Protein AF-A0A735B8F0-F1 (afdb_monomer)

Solvent-accessible surface area (backbone atoms only — not comparable to full-atom values): 6308 Å² total; per-residue (Å²): 133,92,82,93,76,92,74,64,71,87,38,53,38,68,47,35,71,39,86,87,45,98,57,66,36,90,42,68,62,47,33,46,36,52,48,42,73,78,38,40,72,62,30,52,50,50,37,53,46,34,69,75,71,43,76,65,88,92,64,77,73,42,64,45,76,39,94,87,43,89,88,29,27,31,32,77,40,49,52,58,59,53,48,24,52,49,29,63,76,38,23,84,63,41,83,44,69,70,57,20,60,54,39,70,72,104

Organism: NCBI:txid2579247

Mean predicted aligned error: 3.01 Å

pLDDT: mean 94.58, std 5.34, range [56.41, 98.31]

Foldseek 3Di:
DDDDDDDDLVLEAEQQCPVQAPDGAPGRLSLLASCCVRPVVPLLVLLVCCVVPNDDPVDDFDWDADPVDPSHTYTPPCSSVSSSVVCLVPVVSHPDPVSSVSSVVD

Structure (mmCIF, N/CA/C/O backbone):
data_AF-A0A735B8F0-F1
#
_entry.id   AF-A0A735B8F0-F1
#
loop_
_atom_site.group_PDB
_atom_site.id
_atom_site.type_symbol
_atom_site.label_atom_id
_atom_site.label_alt_id
_atom_site.label_comp_id
_atom_site.label_asym_id
_atom_site.label_entity_id
_atom_site.label_seq_id
_atom_site.pdbx_PDB_ins_code
_atom_site.Cartn_x
_atom_site.Cartn_y
_atom_site.Cartn_z
_atom_site.occupancy
_atom_site.B_iso_or_equiv
_atom_site.auth_seq_id
_atom_site.auth_comp_id
_atom_site.auth_asym_id
_atom_site.auth_atom_id
_atom_site.pdbx_PDB_model_num
ATOM 1 N N . MET A 1 1 ? 21.551 14.728 -0.241 1.00 56.41 1 MET A N 1
ATOM 2 C CA . MET A 1 1 ? 21.048 14.873 1.146 1.00 56.41 1 MET A CA 1
ATOM 3 C C . MET A 1 1 ? 19.690 14.203 1.235 1.00 56.41 1 MET A C 1
ATOM 5 O O . MET A 1 1 ? 18.831 14.532 0.424 1.00 56.41 1 MET A O 1
ATOM 9 N N . ASN A 1 2 ? 19.499 13.292 2.189 1.00 75.12 2 ASN A N 1
ATOM 10 C CA . ASN A 1 2 ? 18.195 12.673 2.441 1.00 75.12 2 ASN A CA 1
ATOM 11 C C . ASN A 1 2 ? 17.319 13.659 3.229 1.00 75.12 2 ASN A C 1
ATOM 13 O O . ASN A 1 2 ? 17.818 14.333 4.128 1.00 75.12 2 ASN A O 1
ATOM 17 N N . GLN A 1 3 ? 16.038 13.777 2.873 1.00 87.25 3 GLN A N 1
ATOM 18 C CA . GLN A 1 3 ? 15.088 14.694 3.512 1.00 87.25 3 GLN A CA 1
ATOM 19 C C . GLN A 1 3 ? 13.808 13.943 3.876 1.00 87.25 3 GLN A C 1
ATOM 21 O O . GLN A 1 3 ? 13.295 13.180 3.063 1.00 87.25 3 GLN A O 1
ATOM 26 N N . ILE A 1 4 ? 13.273 14.203 5.069 1.00 89.12 4 ILE A N 1
ATOM 27 C CA . ILE A 1 4 ? 11.950 13.721 5.482 1.00 89.12 4 ILE A CA 1
ATOM 28 C C . ILE A 1 4 ? 10.931 14.801 5.123 1.00 89.12 4 ILE A C 1
ATOM 30 O O . ILE A 1 4 ? 11.105 15.965 5.487 1.00 89.12 4 ILE A O 1
ATOM 34 N N . LYS A 1 5 ? 9.883 14.428 4.385 1.00 89.94 5 LYS A N 1
ATOM 35 C CA . LYS A 1 5 ? 8.816 15.338 3.952 1.00 89.94 5 LYS A CA 1
ATOM 36 C C . LYS A 1 5 ? 7.466 14.640 4.032 1.00 89.94 5 LYS A C 1
ATOM 38 O O . LYS A 1 5 ? 7.366 13.448 3.758 1.00 89.94 5 LYS A O 1
ATOM 43 N N . SER A 1 6 ? 6.427 15.404 4.361 1.00 91.06 6 SER A N 1
ATOM 44 C CA . SER A 1 6 ? 5.048 14.947 4.187 1.00 91.06 6 SER A CA 1
ATOM 45 C C . SER A 1 6 ? 4.691 14.963 2.700 1.00 91.06 6 SER A C 1
ATOM 47 O O . SER A 1 6 ? 5.029 15.913 1.991 1.00 91.06 6 SER A O 1
ATOM 49 N N . MET A 1 7 ? 4.029 13.912 2.223 1.00 90.81 7 MET A N 1
ATOM 50 C CA . MET A 1 7 ? 3.670 13.741 0.817 1.00 90.81 7 MET A CA 1
ATOM 51 C C . MET A 1 7 ? 2.262 13.166 0.691 1.00 90.81 7 MET A C 1
ATOM 53 O O . MET A 1 7 ? 1.830 12.351 1.505 1.00 90.81 7 MET A O 1
ATOM 57 N N . ASN A 1 8 ? 1.547 13.570 -0.359 1.00 94.50 8 ASN A N 1
ATOM 58 C CA . ASN A 1 8 ? 0.261 12.972 -0.688 1.00 94.50 8 ASN A CA 1
ATOM 59 C C . ASN A 1 8 ? 0.462 11.522 -1.166 1.00 94.50 8 ASN A C 1
ATOM 61 O O . ASN A 1 8 ? 1.204 11.278 -2.114 1.00 94.50 8 ASN A O 1
ATOM 65 N N . ILE A 1 9 ? -0.248 10.570 -0.558 1.00 94.75 9 ILE A N 1
ATOM 66 C CA . ILE A 1 9 ? -0.199 9.137 -0.895 1.00 94.75 9 ILE A CA 1
ATOM 67 C C . ILE A 1 9 ? -0.512 8.834 -2.371 1.00 94.75 9 ILE A C 1
ATOM 69 O O . ILE A 1 9 ? -0.050 7.830 -2.917 1.00 94.75 9 ILE A O 1
ATOM 73 N N . ASN A 1 10 ? -1.269 9.705 -3.043 1.00 94.75 10 ASN A N 1
ATOM 74 C CA . ASN A 1 10 ? -1.583 9.569 -4.465 1.00 94.75 10 ASN A CA 1
ATOM 75 C C . ASN A 1 10 ? -0.374 9.836 -5.369 1.00 94.75 10 ASN A C 1
ATOM 77 O O . ASN A 1 10 ? -0.392 9.408 -6.514 1.00 94.75 10 ASN A O 1
ATOM 81 N N . LYS A 1 11 ? 0.675 10.497 -4.859 1.00 96.88 11 LYS A N 1
ATOM 82 C CA . LYS A 1 11 ? 1.950 10.701 -5.563 1.00 96.88 11 LYS A CA 1
ATOM 83 C C . LYS A 1 11 ? 2.940 9.549 -5.381 1.00 96.88 11 LYS A C 1
ATOM 85 O O . LYS A 1 11 ? 4.007 9.572 -5.984 1.00 96.88 11 LYS A O 1
ATOM 90 N N . LEU A 1 12 ? 2.599 8.553 -4.561 1.00 97.12 12 LEU A N 1
ATOM 91 C CA . LEU A 1 12 ? 3.427 7.370 -4.349 1.00 97.12 12 LEU A CA 1
ATOM 92 C C . LEU A 1 12 ? 2.999 6.234 -5.272 1.00 97.12 12 LEU A C 1
ATOM 94 O O . LEU A 1 12 ? 1.826 5.855 -5.288 1.00 97.12 12 LEU A O 1
ATOM 98 N N . LEU A 1 13 ? 3.960 5.659 -5.980 1.00 97.62 13 LEU A N 1
ATOM 99 C CA . LEU A 1 13 ? 3.813 4.489 -6.832 1.00 97.62 13 LEU A CA 1
ATOM 100 C C . LEU A 1 13 ? 4.439 3.288 -6.123 1.00 97.62 13 LEU A C 1
ATOM 102 O O . LEU A 1 13 ? 5.531 3.384 -5.564 1.00 97.62 13 LEU A O 1
ATOM 106 N N . LEU A 1 14 ? 3.736 2.158 -6.110 1.00 97.25 14 LEU A N 1
ATOM 107 C CA . LEU A 1 14 ? 4.347 0.896 -5.710 1.00 97.25 14 LEU A CA 1
ATOM 108 C C . LEU A 1 14 ? 5.427 0.529 -6.722 1.00 97.25 14 LEU A C 1
ATOM 110 O O . LEU A 1 14 ? 5.257 0.761 -7.920 1.00 97.25 14 LEU A O 1
ATOM 114 N N . ASP A 1 15 ? 6.503 -0.063 -6.223 1.00 95.38 15 ASP A N 1
ATOM 115 C CA . ASP A 1 15 ? 7.547 -0.630 -7.066 1.00 95.38 15 ASP A CA 1
ATOM 116 C C . ASP A 1 15 ? 6.995 -1.853 -7.809 1.00 95.38 15 ASP A C 1
ATOM 118 O O . ASP A 1 15 ? 6.619 -2.849 -7.183 1.00 95.38 15 ASP A O 1
ATOM 122 N N . VAL A 1 16 ? 6.880 -1.751 -9.134 1.00 94.38 16 VAL A N 1
ATOM 123 C CA . VAL A 1 16 ? 6.374 -2.838 -9.982 1.00 94.38 16 VAL A CA 1
ATOM 124 C C . VAL A 1 16 ? 7.395 -3.965 -10.121 1.00 94.38 16 VAL A C 1
ATOM 126 O O . VAL A 1 16 ? 6.998 -5.119 -10.260 1.00 94.38 16 VAL A O 1
ATOM 129 N N . ASP A 1 17 ? 8.681 -3.669 -9.954 1.00 92.75 17 ASP A N 1
ATOM 130 C CA . ASP A 1 17 ? 9.781 -4.632 -9.982 1.00 92.75 17 ASP A CA 1
ATOM 131 C C . ASP A 1 17 ? 10.164 -5.102 -8.574 1.00 92.75 17 ASP A C 1
ATOM 133 O O . ASP A 1 17 ? 11.287 -5.552 -8.334 1.00 92.75 17 ASP A O 1
ATOM 137 N N . ASN A 1 18 ? 9.225 -5.019 -7.619 1.00 88.12 18 ASN A N 1
ATOM 138 C CA . ASN A 1 18 ? 9.488 -5.390 -6.236 1.00 88.12 18 ASN A CA 1
ATOM 139 C C . ASN A 1 18 ? 10.104 -6.800 -6.168 1.00 88.12 18 ASN A C 1
ATOM 141 O O . ASN A 1 18 ? 9.433 -7.761 -6.552 1.00 88.12 18 ASN A O 1
ATOM 145 N N . PRO A 1 19 ? 11.303 -6.983 -5.582 1.00 86.06 19 PRO A N 1
ATOM 146 C CA . PRO A 1 19 ? 11.975 -8.288 -5.539 1.00 86.06 19 PRO A CA 1
ATOM 147 C C . PRO A 1 19 ? 11.196 -9.384 -4.799 1.00 86.06 19 PRO A C 1
ATOM 149 O O . PRO A 1 19 ? 11.557 -10.557 -4.844 1.00 86.06 19 PRO A O 1
ATOM 152 N N . ARG A 1 20 ? 10.149 -9.010 -4.051 1.00 83.38 20 ARG A N 1
ATOM 153 C CA . ARG A 1 20 ? 9.246 -9.957 -3.385 1.00 83.38 20 ARG A CA 1
ATOM 154 C C . ARG A 1 20 ? 8.228 -10.575 -4.341 1.00 83.38 20 ARG A C 1
ATOM 156 O O . ARG A 1 20 ? 7.594 -11.557 -3.961 1.00 83.38 20 ARG 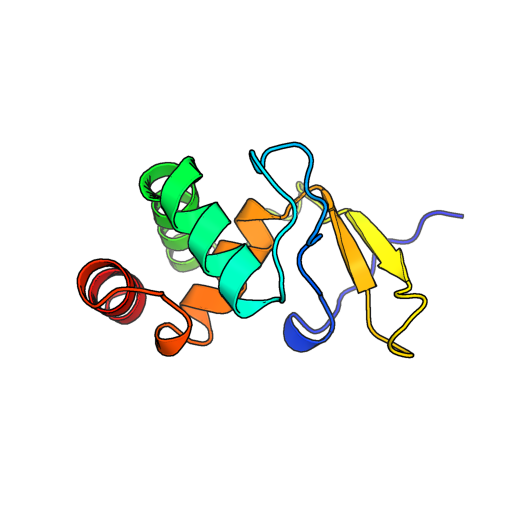A O 1
ATOM 163 N N . PHE A 1 21 ? 8.030 -10.000 -5.524 1.00 91.00 21 PHE A N 1
ATOM 164 C CA . PHE A 1 21 ? 7.147 -10.556 -6.536 1.00 91.00 21 PHE A CA 1
ATOM 165 C C . PHE A 1 21 ? 7.863 -11.675 -7.304 1.00 91.00 21 PHE A C 1
ATOM 167 O O . PHE A 1 21 ? 9.014 -11.499 -7.696 1.00 91.00 21 PHE A O 1
ATOM 174 N N . PRO A 1 22 ? 7.196 -12.818 -7.562 1.00 89.44 22 PRO A N 1
ATOM 175 C CA . PRO A 1 22 ? 7.752 -13.867 -8.420 1.00 89.44 22 PRO A CA 1
ATOM 176 C C . PRO A 1 22 ? 8.072 -13.371 -9.836 1.00 89.44 22 PRO A C 1
ATOM 178 O O . PRO A 1 22 ? 9.007 -13.847 -10.472 1.00 89.44 22 PRO A O 1
ATOM 181 N N . THR A 1 23 ? 7.275 -12.419 -10.318 1.00 93.19 23 THR A N 1
ATOM 182 C CA . THR A 1 23 ? 7.437 -11.701 -11.583 1.00 93.19 23 THR A CA 1
ATOM 183 C C . THR A 1 23 ? 7.032 -10.248 -11.381 1.00 93.19 23 THR A C 1
ATOM 185 O O . THR A 1 23 ? 6.115 -9.984 -10.593 1.00 93.19 23 THR A O 1
ATOM 188 N N . SER A 1 24 ? 7.652 -9.322 -12.115 1.00 94.88 24 SER A N 1
ATOM 189 C CA . SER A 1 24 ? 7.288 -7.901 -12.097 1.00 94.88 24 SER A CA 1
ATOM 190 C C . SER A 1 24 ? 5.793 -7.698 -12.333 1.00 94.88 24 SER A C 1
ATOM 192 O O . SER A 1 24 ? 5.149 -8.451 -13.069 1.00 94.88 24 SER A O 1
ATOM 194 N N . ALA A 1 25 ? 5.210 -6.725 -11.647 1.00 96.25 25 ALA A N 1
ATOM 195 C CA . ALA A 1 25 ? 3.832 -6.321 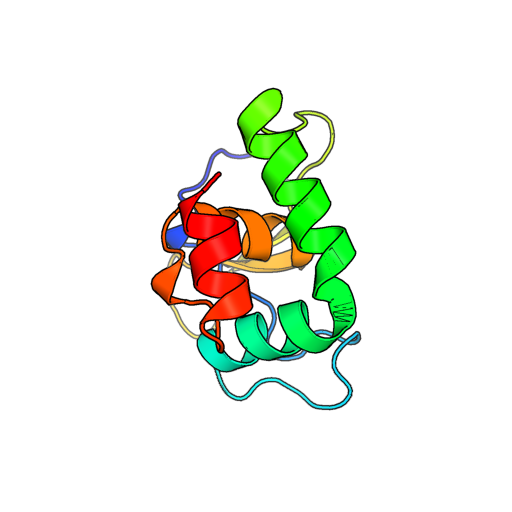-11.852 1.00 96.25 25 ALA A CA 1
ATOM 196 C C . ALA A 1 25 ? 3.688 -5.549 -13.167 1.00 96.25 25 ALA A C 1
ATOM 198 O O . ALA A 1 25 ? 4.548 -4.755 -13.527 1.00 96.25 25 ALA A O 1
ATOM 199 N N . GLU A 1 26 ? 2.575 -5.736 -13.867 1.00 95.69 26 GLU A N 1
ATOM 200 C CA . GLU A 1 26 ? 2.341 -5.041 -15.140 1.00 95.69 26 GLU A CA 1
ATOM 201 C C . GLU A 1 26 ? 1.987 -3.561 -14.945 1.00 95.69 26 GLU A C 1
ATOM 203 O O . GLU A 1 26 ? 2.187 -2.731 -15.827 1.00 95.69 26 GLU A O 1
ATOM 208 N N . ASN A 1 27 ? 1.380 -3.227 -13.806 1.00 95.62 27 ASN A N 1
ATOM 209 C CA . ASN A 1 27 ? 0.927 -1.882 -13.467 1.00 95.62 27 ASN A CA 1
ATOM 210 C C . ASN A 1 27 ? 0.618 -1.778 -11.964 1.00 95.62 27 ASN A C 1
ATOM 212 O O . ASN A 1 27 ? 0.678 -2.755 -11.219 1.00 95.62 27 ASN A O 1
ATOM 216 N N . GLN A 1 28 ? 0.212 -0.592 -11.508 1.00 96.38 28 GLN A N 1
ATOM 217 C CA . GLN A 1 28 ? -0.099 -0.333 -10.098 1.00 96.38 28 GLN A CA 1
ATOM 218 C C . GLN A 1 28 ? -1.242 -1.198 -9.534 1.00 96.38 28 GLN A C 1
ATOM 220 O O . GLN A 1 28 ? -1.202 -1.562 -8.358 1.00 96.38 28 GLN A O 1
ATOM 225 N N . ARG A 1 29 ? -2.266 -1.538 -10.334 1.00 96.25 29 ARG A N 1
ATOM 226 C CA . ARG A 1 29 ? -3.350 -2.427 -9.870 1.00 96.25 29 ARG A CA 1
ATOM 227 C C . ARG A 1 29 ? -2.847 -3.851 -9.700 1.00 96.25 29 ARG A C 1
ATOM 229 O O . ARG A 1 29 ? -3.161 -4.473 -8.689 1.00 96.25 29 ARG A O 1
ATOM 236 N N . ASP A 1 30 ? -2.054 -4.329 -10.650 1.00 97.38 30 ASP A N 1
ATOM 237 C CA . ASP A 1 30 ? -1.421 -5.642 -10.558 1.00 97.38 30 ASP A CA 1
ATOM 238 C C . ASP A 1 30 ? -0.450 -5.707 -9.365 1.00 97.38 30 ASP A C 1
ATOM 240 O O . ASP A 1 30 ? -0.496 -6.647 -8.576 1.00 97.38 30 ASP A O 1
ATOM 244 N N . ALA A 1 31 ? 0.322 -4.645 -9.111 1.00 97.50 31 ALA A N 1
ATOM 245 C CA . ALA A 1 31 ? 1.192 -4.559 -7.938 1.00 97.50 31 ALA A CA 1
ATOM 246 C C . ALA A 1 31 ? 0.401 -4.674 -6.620 1.00 97.50 31 ALA A C 1
ATOM 248 O O . ALA A 1 31 ? 0.797 -5.418 -5.722 1.00 97.50 31 ALA A O 1
ATOM 249 N N . ILE A 1 32 ? -0.752 -3.999 -6.499 1.00 97.56 32 ILE A N 1
ATOM 250 C CA . ILE A 1 32 ? -1.647 -4.144 -5.334 1.00 97.56 32 ILE A CA 1
ATOM 251 C C . ILE A 1 32 ? -2.179 -5.578 -5.228 1.00 97.56 32 ILE A C 1
ATOM 253 O O . ILE A 1 32 ? -2.226 -6.132 -4.125 1.00 97.56 32 ILE A O 1
ATOM 257 N N . ALA A 1 33 ? -2.574 -6.183 -6.350 1.00 97.38 33 ALA A N 1
ATOM 258 C CA . ALA A 1 33 ? -3.086 -7.546 -6.378 1.00 97.38 33 ALA A CA 1
ATOM 259 C C . ALA A 1 33 ? -2.029 -8.552 -5.901 1.00 97.38 33 ALA A C 1
ATOM 261 O O . ALA A 1 33 ? -2.297 -9.290 -4.953 1.00 97.38 33 ALA A O 1
ATOM 262 N N . LYS A 1 34 ? -0.811 -8.496 -6.456 1.00 97.31 34 LYS A N 1
ATOM 263 C CA . LYS A 1 34 ? 0.331 -9.329 -6.048 1.00 97.31 34 LYS A CA 1
ATOM 264 C C . LYS A 1 34 ? 0.706 -9.117 -4.584 1.00 97.31 34 LYS A C 1
ATOM 266 O O . LYS A 1 34 ? 0.937 -10.079 -3.853 1.00 97.31 34 LYS A O 1
ATOM 271 N N . MET A 1 35 ? 0.712 -7.870 -4.106 1.00 96.88 35 MET A N 1
ATOM 272 C CA . MET A 1 35 ? 0.955 -7.572 -2.689 1.00 96.88 35 MET A CA 1
ATOM 273 C C . MET A 1 35 ? -0.076 -8.245 -1.780 1.00 96.88 35 MET A C 1
ATOM 275 O O . MET A 1 35 ? 0.292 -8.828 -0.756 1.00 96.88 35 MET A O 1
ATOM 279 N N . LEU A 1 36 ? -1.360 -8.176 -2.138 1.00 97.06 36 LEU A N 1
ATOM 280 C CA . LEU A 1 36 ? -2.416 -8.829 -1.373 1.00 97.06 36 LEU A CA 1
ATOM 281 C C . LEU A 1 36 ? -2.335 -10.351 -1.470 1.00 97.06 36 LEU A C 1
ATOM 283 O O . LEU A 1 36 ? -2.479 -11.005 -0.447 1.00 97.06 36 LEU A O 1
ATOM 287 N N . GLU A 1 37 ? -2.057 -10.918 -2.638 1.00 96.00 37 GLU A N 1
ATOM 288 C CA . GLU A 1 37 ? -1.889 -12.363 -2.809 1.00 96.00 37 GLU A CA 1
ATOM 289 C C . GLU A 1 37 ? -0.771 -12.916 -1.914 1.00 96.00 37 GLU A C 1
ATOM 291 O O . GLU A 1 37 ? -0.966 -13.889 -1.188 1.00 96.00 37 GLU A O 1
ATOM 296 N N . LEU A 1 38 ? 0.381 -12.243 -1.896 1.00 95.25 38 LEU A N 1
ATOM 297 C CA . LEU A 1 38 ? 1.565 -12.712 -1.179 1.00 95.25 38 LEU A CA 1
ATOM 298 C C . LEU A 1 38 ? 1.534 -12.383 0.319 1.00 95.25 38 LEU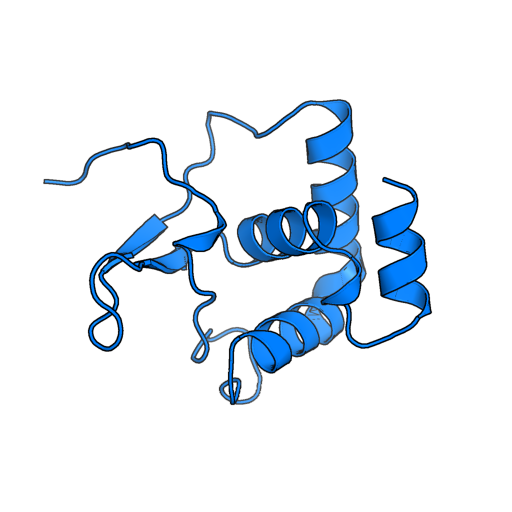 A C 1
ATOM 300 O O . LEU A 1 38 ? 2.177 -13.066 1.119 1.00 95.25 38 LEU A O 1
ATOM 304 N N . GLN A 1 39 ? 0.875 -11.288 0.718 1.00 95.69 39 GLN A N 1
ATOM 305 C CA . GLN A 1 39 ? 1.046 -10.707 2.058 1.00 95.69 39 GLN A CA 1
ATOM 306 C C . GLN A 1 39 ? -0.247 -10.205 2.716 1.00 95.69 39 GLN A C 1
ATOM 308 O O . GLN A 1 39 ? -0.165 -9.408 3.657 1.00 95.69 39 GLN A O 1
ATOM 313 N N . TYR A 1 40 ? -1.417 -10.699 2.290 1.00 97.12 40 TYR A N 1
ATOM 314 C CA . TYR A 1 40 ? -2.741 -10.279 2.773 1.00 97.12 40 TYR A CA 1
ATOM 315 C C . TYR A 1 40 ? -2.802 -10.013 4.285 1.00 97.12 40 TYR A C 1
ATOM 317 O O . TYR A 1 40 ? -3.049 -8.886 4.705 1.00 97.12 40 TYR A O 1
ATOM 325 N N . GLU A 1 41 ? -2.528 -11.028 5.113 1.00 97.56 41 GLU A N 1
ATOM 326 C CA . GLU A 1 41 ? -2.687 -10.948 6.574 1.00 97.56 41 GLU A CA 1
ATOM 327 C C . GLU A 1 41 ? -1.818 -9.852 7.204 1.00 97.56 41 GLU A C 1
ATOM 329 O O . GLU A 1 41 ? -2.236 -9.156 8.130 1.00 97.56 41 GLU A O 1
ATOM 334 N N . ARG A 1 42 ? -0.604 -9.655 6.675 1.00 96.69 42 ARG A N 1
ATOM 335 C CA . ARG A 1 42 ? 0.323 -8.627 7.166 1.00 96.69 42 ARG A CA 1
ATOM 336 C C . ARG A 1 42 ? -0.159 -7.229 6.790 1.00 96.69 42 ARG A C 1
ATOM 338 O O . ARG A 1 42 ? -0.093 -6.329 7.621 1.00 96.69 42 ARG A O 1
ATOM 345 N N . ILE A 1 43 ? -0.643 -7.054 5.561 1.00 97.81 43 ILE A N 1
ATOM 346 C CA . ILE A 1 43 ? -1.166 -5.773 5.065 1.00 97.81 43 ILE A CA 1
ATOM 347 C C . ILE A 1 43 ? -2.461 -5.417 5.795 1.00 97.81 43 ILE A C 1
ATOM 349 O O . ILE A 1 43 ? -2.615 -4.286 6.245 1.00 97.81 43 ILE A O 1
ATOM 353 N N . TYR A 1 44 ? -3.369 -6.377 5.965 1.00 98.31 44 TYR A N 1
ATOM 354 C CA . TYR A 1 44 ? -4.636 -6.154 6.652 1.00 98.31 44 TYR A CA 1
ATOM 355 C C . TYR A 1 44 ? -4.431 -5.828 8.136 1.00 98.31 44 TYR A C 1
ATOM 357 O O . TYR A 1 44 ? -5.041 -4.892 8.650 1.00 98.31 44 TYR A O 1
ATOM 365 N N . ARG A 1 45 ? -3.518 -6.528 8.826 1.00 97.94 45 ARG A N 1
ATOM 366 C CA . ARG A 1 45 ? -3.142 -6.174 10.204 1.00 97.94 45 ARG A CA 1
ATOM 367 C C . ARG A 1 45 ? -2.578 -4.756 10.283 1.00 97.94 45 ARG A C 1
ATOM 369 O O . ARG A 1 45 ? -3.012 -3.991 11.135 1.00 97.94 45 ARG A O 1
ATOM 376 N N . LEU A 1 46 ? -1.676 -4.399 9.368 1.00 97.12 46 LEU A N 1
ATOM 377 C CA . LEU A 1 46 ? -1.112 -3.054 9.310 1.00 97.12 46 LEU A CA 1
ATOM 378 C C . LEU A 1 46 ? -2.199 -1.996 9.077 1.00 97.12 46 LEU A C 1
ATOM 380 O O . LEU A 1 46 ? -2.192 -0.967 9.738 1.00 97.12 46 LEU A O 1
ATOM 384 N N . ALA A 1 47 ? -3.160 -2.260 8.191 1.00 98.19 47 ALA A N 1
ATOM 385 C CA . ALA A 1 47 ? -4.288 -1.367 7.951 1.00 98.19 47 ALA A CA 1
ATOM 386 C C . ALA A 1 47 ? -5.141 -1.162 9.213 1.00 98.19 47 ALA A C 1
ATOM 388 O O . ALA A 1 47 ? -5.467 -0.028 9.553 1.00 98.19 47 ALA A O 1
ATOM 389 N N . LYS A 1 48 ? -5.433 -2.240 9.954 1.00 98.25 48 LYS A N 1
ATOM 390 C CA . LYS A 1 48 ? -6.126 -2.156 11.249 1.00 98.25 48 LYS A CA 1
ATOM 391 C C . LYS A 1 48 ? -5.363 -1.309 12.265 1.00 98.25 48 LYS A C 1
ATOM 393 O O . LYS A 1 48 ? -5.974 -0.491 12.946 1.00 98.25 48 LYS A O 1
ATOM 398 N N . ASP A 1 49 ? -4.053 -1.514 12.376 1.00 97.44 49 ASP A N 1
ATOM 399 C CA . ASP A 1 49 ? -3.214 -0.741 13.293 1.00 97.44 49 ASP A CA 1
ATOM 400 C C . ASP A 1 49 ? -3.195 0.746 12.909 1.00 97.44 49 ASP A C 1
ATOM 402 O O . ASP A 1 49 ? -3.336 1.595 13.786 1.00 97.44 49 ASP A O 1
ATOM 406 N N . ILE A 1 50 ? -3.116 1.059 11.609 1.00 96.81 50 ILE A N 1
ATOM 407 C CA . ILE A 1 50 ? -3.167 2.436 11.094 1.00 96.81 50 ILE A CA 1
ATOM 408 C C . ILE A 1 50 ? -4.501 3.107 11.428 1.00 96.81 50 ILE A C 1
ATOM 410 O O . ILE A 1 50 ? -4.502 4.249 11.874 1.00 96.81 50 ILE A O 1
ATOM 414 N N . VAL A 1 51 ? -5.634 2.425 11.248 1.00 97.69 51 VAL A N 1
ATOM 415 C CA . VAL A 1 51 ? -6.948 2.987 11.605 1.00 97.69 51 VAL A CA 1
ATOM 416 C C . VAL A 1 51 ? -7.067 3.214 13.112 1.00 97.69 51 VAL A C 1
ATOM 418 O O . VAL A 1 51 ? -7.579 4.243 13.543 1.00 97.69 51 VAL A O 1
ATOM 421 N N . ALA A 1 52 ? -6.567 2.283 13.928 1.00 97.44 52 ALA A N 1
ATOM 422 C CA . ALA A 1 52 ? -6.697 2.364 15.380 1.00 97.44 52 ALA A CA 1
ATOM 423 C C . ALA A 1 52 ? -5.749 3.383 16.036 1.00 97.44 52 ALA A C 1
ATOM 425 O O . ALA A 1 52 ? -6.090 3.948 17.073 1.00 97.44 52 ALA A O 1
ATOM 426 N N . LYS A 1 53 ? -4.542 3.568 15.487 1.00 96.00 53 LYS A N 1
ATOM 427 C CA . LYS A 1 53 ? -3.444 4.299 16.152 1.00 96.00 53 LYS A CA 1
ATOM 428 C C . LYS A 1 53 ? -2.815 5.396 15.293 1.00 96.00 53 LYS A C 1
ATOM 430 O O . LYS A 1 53 ? -1.996 6.156 15.798 1.00 96.00 53 LYS A O 1
ATOM 435 N N . GLY A 1 54 ? -3.178 5.488 14.017 1.00 93.88 54 GLY A N 1
ATOM 436 C CA . GLY A 1 54 ? -2.482 6.316 13.040 1.00 93.88 54 GLY A CA 1
ATOM 437 C C . GLY A 1 54 ? -1.199 5.667 12.512 1.00 93.88 54 GLY A C 1
ATOM 438 O O . GLY A 1 54 ? -0.882 4.509 12.791 1.00 93.88 54 GLY A O 1
ATOM 439 N N . LEU A 1 55 ? -0.458 6.425 11.702 1.00 91.25 55 LEU A N 1
ATOM 440 C CA . LEU A 1 55 ? 0.847 6.004 11.195 1.00 91.25 55 LEU A CA 1
ATOM 441 C C . LEU A 1 55 ? 1.909 6.074 12.295 1.00 91.25 55 LEU A C 1
ATOM 443 O O . LEU A 1 55 ? 1.968 7.052 13.036 1.00 91.25 55 LEU A O 1
ATOM 447 N N . ASP A 1 56 ? 2.778 5.065 12.345 1.00 89.12 56 ASP A N 1
ATOM 448 C CA . ASP A 1 56 ? 3.947 5.072 13.222 1.00 89.12 56 ASP A CA 1
ATOM 449 C C . ASP A 1 56 ? 4.971 6.114 12.722 1.00 89.12 56 ASP A C 1
ATOM 451 O O . ASP A 1 56 ? 5.504 5.960 11.618 1.00 89.12 56 ASP A O 1
ATOM 455 N N . PRO A 1 57 ? 5.255 7.177 13.499 1.00 85.50 57 PRO A N 1
ATOM 456 C CA . PRO A 1 57 ? 6.151 8.251 13.080 1.00 85.50 57 PRO A CA 1
ATOM 457 C C . PRO A 1 57 ? 7.634 7.849 13.071 1.00 85.50 57 PRO A C 1
ATOM 459 O O . PRO A 1 57 ? 8.450 8.587 12.523 1.00 85.50 57 PRO A O 1
ATOM 462 N N . SER A 1 58 ? 8.005 6.712 13.669 1.00 86.56 58 SER A N 1
ATOM 463 C CA . SER A 1 58 ? 9.391 6.214 13.664 1.00 86.56 58 SER A CA 1
ATOM 464 C C . SER A 1 58 ? 9.784 5.534 12.345 1.00 86.56 58 SER A C 1
ATOM 466 O O . SER A 1 58 ? 10.959 5.287 12.077 1.00 86.56 58 SER A O 1
ATOM 468 N N . GLU A 1 59 ? 8.799 5.269 11.494 1.00 85.62 59 GLU A N 1
ATOM 469 C CA . GLU A 1 59 ? 8.866 4.300 10.414 1.00 85.62 59 GLU A CA 1
ATOM 470 C C . GLU A 1 59 ? 8.614 4.977 9.055 1.00 85.62 59 GLU A C 1
ATOM 472 O O . GLU A 1 59 ? 7.508 4.979 8.501 1.00 85.62 59 GLU A O 1
ATOM 477 N N . ASN A 1 60 ? 9.675 5.565 8.499 1.00 87.56 60 ASN A N 1
ATOM 478 C CA . ASN A 1 60 ? 9.605 6.320 7.248 1.00 87.56 60 ASN A CA 1
ATOM 479 C C . ASN A 1 60 ? 9.464 5.420 6.008 1.00 87.56 60 ASN A C 1
ATOM 481 O O . ASN A 1 60 ? 10.010 4.320 5.943 1.00 87.56 60 ASN A O 1
ATOM 485 N N . ILE A 1 61 ? 8.753 5.921 4.994 1.00 94.38 61 ILE A N 1
ATOM 486 C CA . ILE A 1 61 ? 8.671 5.305 3.663 1.00 94.38 61 ILE A CA 1
ATOM 487 C C . ILE A 1 61 ? 9.830 5.854 2.830 1.00 94.38 61 ILE A C 1
ATOM 489 O O . ILE A 1 61 ? 9.976 7.071 2.704 1.00 94.38 61 ILE A O 1
ATOM 493 N N . LEU A 1 62 ? 10.649 4.965 2.267 1.00 95.06 62 LEU A N 1
ATOM 494 C CA . LEU A 1 62 ? 11.748 5.357 1.388 1.00 95.06 62 LEU A CA 1
ATOM 495 C C . LEU A 1 62 ? 11.264 5.359 -0.050 1.00 95.06 62 LEU A C 1
ATOM 497 O O . LEU A 1 62 ? 10.682 4.380 -0.520 1.00 95.06 62 LEU A O 1
ATOM 501 N N . VAL A 1 63 ? 11.522 6.463 -0.742 1.00 96.56 63 VAL A N 1
ATOM 502 C CA . VAL A 1 63 ? 11.069 6.674 -2.112 1.00 96.56 63 VAL A CA 1
ATOM 503 C C . VAL A 1 63 ? 12.161 7.328 -2.944 1.00 96.56 63 VAL A C 1
ATOM 505 O O . VAL A 1 63 ? 13.022 8.027 -2.405 1.00 96.56 63 VAL A O 1
ATOM 508 N N . TYR A 1 64 ? 12.094 7.137 -4.255 1.00 95.12 64 TYR A N 1
ATOM 509 C CA . TYR A 1 64 ? 12.900 7.857 -5.236 1.00 95.12 64 TYR A CA 1
ATOM 510 C C . TYR A 1 64 ? 11.988 8.452 -6.319 1.00 95.12 64 TYR A C 1
ATOM 512 O O . TYR A 1 64 ? 10.874 7.960 -6.496 1.00 95.12 64 TYR A O 1
ATOM 520 N N . PRO A 1 65 ? 12.385 9.550 -6.986 1.00 96.12 65 PRO A N 1
ATOM 521 C CA . PRO A 1 65 ? 11.581 10.144 -8.053 1.00 96.12 65 PRO A CA 1
ATOM 522 C C . PRO A 1 65 ? 11.298 9.127 -9.163 1.00 96.12 65 PRO A C 1
ATOM 524 O O . PRO A 1 65 ? 12.192 8.365 -9.522 1.00 96.12 65 PRO A O 1
ATOM 527 N N . SER A 1 66 ? 10.075 9.116 -9.692 1.00 95.88 66 SER A N 1
ATOM 528 C CA . SER A 1 66 ? 9.771 8.353 -10.904 1.00 95.88 66 SER A CA 1
ATOM 529 C C . SER A 1 66 ? 10.478 8.993 -12.098 1.00 95.88 66 SER A C 1
ATOM 531 O O . SER A 1 66 ? 10.478 10.216 -12.226 1.00 95.88 66 SER A O 1
ATOM 533 N N . GLU A 1 67 ? 11.067 8.169 -12.963 1.00 94.38 67 GLU A N 1
ATOM 534 C CA . GLU A 1 67 ? 11.643 8.618 -14.238 1.00 94.38 67 GLU A CA 1
ATOM 535 C C . GLU A 1 67 ? 10.569 8.769 -15.327 1.00 94.38 67 GLU A C 1
ATOM 537 O O . GLU A 1 67 ? 10.781 9.464 -16.317 1.00 94.38 67 GLU A O 1
ATOM 542 N N . GLU A 1 68 ? 9.404 8.141 -15.134 1.00 92.06 68 GLU A N 1
ATOM 543 C CA . GLU A 1 68 ? 8.315 8.108 -16.116 1.00 92.06 68 GLU A CA 1
ATOM 544 C C . GLU A 1 68 ? 7.244 9.178 -15.863 1.00 92.06 68 GLU A C 1
ATOM 546 O O . GLU A 1 68 ? 6.6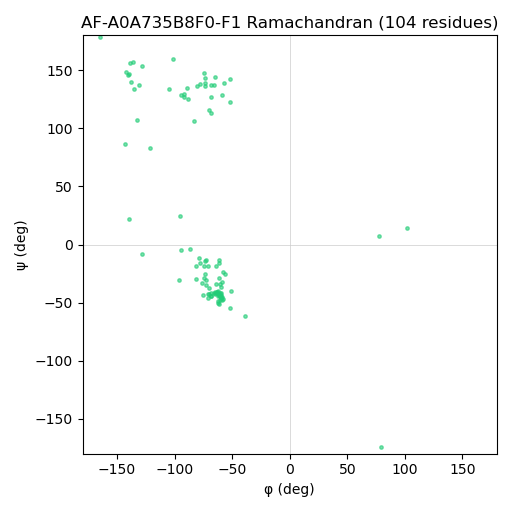05 9.648 -16.804 1.00 92.06 68 GLU A O 1
ATOM 551 N N . GLU A 1 69 ? 7.019 9.559 -14.599 1.00 92.88 69 GLU A N 1
ATOM 552 C CA . GLU A 1 69 ? 5.938 10.474 -14.219 1.00 92.88 69 GLU A CA 1
ATOM 553 C C . GLU A 1 69 ? 6.427 11.585 -13.277 1.00 92.88 69 GLU A C 1
ATOM 555 O O . GLU A 1 69 ? 6.673 11.374 -12.084 1.00 92.88 69 GLU A O 1
ATOM 560 N N . ASP A 1 70 ? 6.521 12.806 -13.810 1.00 95.19 70 ASP A N 1
ATOM 561 C CA . ASP A 1 70 ? 7.019 13.968 -13.077 1.00 95.19 70 ASP A CA 1
ATOM 562 C C . ASP A 1 70 ? 6.202 14.266 -11.808 1.00 95.19 70 ASP A C 1
ATOM 564 O O . ASP A 1 70 ? 4.973 14.411 -11.800 1.00 95.19 70 ASP A O 1
ATOM 568 N N . GLY A 1 71 ? 6.919 14.407 -10.692 1.00 94.56 71 GLY A N 1
ATOM 569 C CA . GLY A 1 71 ? 6.333 14.691 -9.382 1.00 94.56 71 GLY A CA 1
ATOM 570 C C . GLY A 1 71 ? 5.700 13.480 -8.690 1.00 94.56 71 GLY A C 1
ATOM 571 O O . GLY A 1 71 ? 5.067 13.658 -7.644 1.00 94.56 71 GLY A O 1
ATOM 572 N N . PHE A 1 72 ? 5.866 12.276 -9.241 1.00 97.12 72 PHE A N 1
ATOM 573 C CA . PHE A 1 72 ? 5.570 11.013 -8.571 1.00 97.12 72 PHE A CA 1
ATOM 574 C C . PHE A 1 72 ? 6.851 10.355 -8.064 1.00 97.12 72 PHE A C 1
ATOM 576 O O . PHE A 1 72 ? 7.959 10.665 -8.501 1.00 97.12 72 PHE A O 1
ATOM 583 N N . PHE A 1 73 ? 6.694 9.459 -7.094 1.00 97.50 73 PHE A N 1
ATOM 584 C CA . PHE A 1 73 ? 7.806 8.797 -6.429 1.00 97.5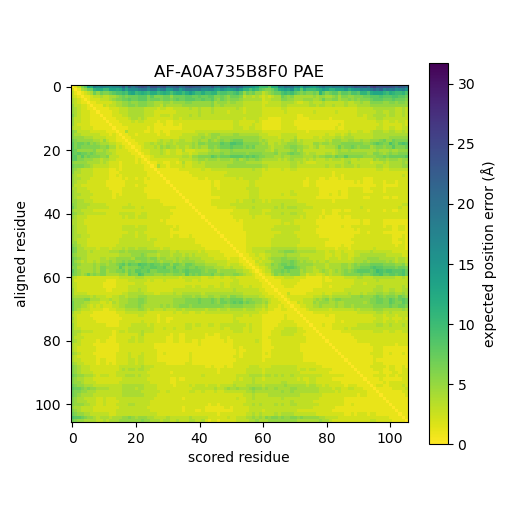0 73 PHE A CA 1
ATOM 585 C C . PHE A 1 73 ? 7.536 7.303 -6.291 1.00 97.50 73 PHE A C 1
ATOM 587 O O . PHE A 1 73 ? 6.458 6.907 -5.848 1.00 97.50 73 PHE A O 1
ATOM 594 N N . ILE A 1 74 ? 8.523 6.482 -6.630 1.00 97.44 74 ILE A N 1
ATOM 595 C CA . ILE A 1 74 ? 8.462 5.026 -6.521 1.00 97.44 74 ILE A CA 1
ATOM 596 C C . ILE A 1 74 ? 8.941 4.607 -5.131 1.00 97.44 74 ILE A C 1
ATOM 598 O O . ILE A 1 74 ? 9.936 5.113 -4.608 1.00 97.44 74 ILE A O 1
ATOM 602 N N . VAL A 1 75 ? 8.205 3.693 -4.504 1.00 96.81 75 VAL A N 1
ATOM 603 C CA . VAL A 1 75 ? 8.449 3.236 -3.134 1.00 96.81 75 VAL A CA 1
ATOM 604 C C . VAL A 1 75 ? 9.518 2.147 -3.115 1.00 96.81 75 VAL A C 1
ATOM 606 O O . VAL A 1 75 ? 9.239 0.993 -3.425 1.00 96.81 75 VAL A O 1
ATOM 609 N N . ALA A 1 76 ? 10.722 2.490 -2.660 1.00 94.81 76 ALA A N 1
ATOM 610 C CA . ALA A 1 76 ? 11.812 1.536 -2.461 1.00 94.81 76 ALA A CA 1
ATOM 611 C C . ALA A 1 76 ? 11.597 0.667 -1.209 1.00 94.81 76 ALA A C 1
ATOM 613 O O . ALA A 1 76 ? 11.768 -0.548 -1.254 1.00 94.81 76 ALA A O 1
ATOM 614 N N . GLU A 1 77 ? 11.166 1.269 -0.094 1.00 93.50 77 GLU A N 1
ATOM 615 C CA . GLU A 1 77 ? 10.846 0.540 1.140 1.00 93.50 77 GLU A CA 1
ATOM 616 C C . GLU A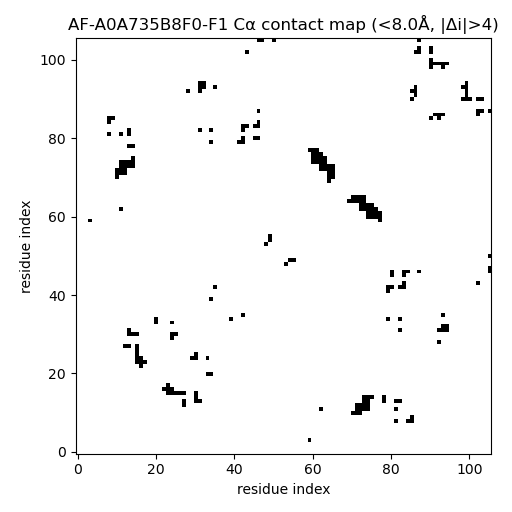 1 77 ? 9.561 1.073 1.771 1.00 93.50 77 GLU A C 1
ATOM 618 O O . GLU A 1 77 ? 9.300 2.276 1.797 1.00 93.50 77 GLU A O 1
ATOM 623 N N . GLY A 1 78 ? 8.736 0.155 2.282 1.00 94.62 78 GLY A N 1
ATOM 624 C CA . GLY A 1 78 ? 7.407 0.477 2.807 1.00 94.62 78 GLY A CA 1
ATOM 625 C C . GLY A 1 78 ? 6.247 0.132 1.867 1.00 94.62 78 GLY A C 1
ATOM 626 O O . GLY A 1 78 ? 5.115 0.535 2.129 1.00 94.62 78 GLY A O 1
ATOM 627 N N . ASN A 1 79 ? 6.477 -0.674 0.822 1.00 95.88 79 ASN A N 1
ATOM 628 C CA . ASN A 1 79 ? 5.444 -1.100 -0.137 1.00 95.88 79 ASN A CA 1
ATOM 629 C C . ASN A 1 79 ? 4.181 -1.676 0.535 1.00 95.88 79 ASN A C 1
ATOM 631 O O . ASN A 1 79 ? 3.064 -1.340 0.147 1.00 95.88 79 ASN A O 1
ATOM 635 N N . ARG A 1 80 ? 4.322 -2.467 1.612 1.00 95.56 80 ARG A N 1
ATOM 636 C CA . ARG A 1 80 ? 3.174 -2.954 2.411 1.00 95.56 80 ARG A CA 1
ATOM 637 C C . ARG A 1 80 ? 2.350 -1.824 3.026 1.00 95.56 80 ARG A C 1
ATOM 639 O O . ARG A 1 80 ? 1.125 -1.883 3.005 1.00 95.56 80 ARG A O 1
ATOM 646 N N . ARG A 1 81 ? 3.023 -0.817 3.588 1.00 96.06 81 ARG A N 1
ATOM 647 C CA . ARG A 1 81 ? 2.394 0.328 4.259 1.00 96.06 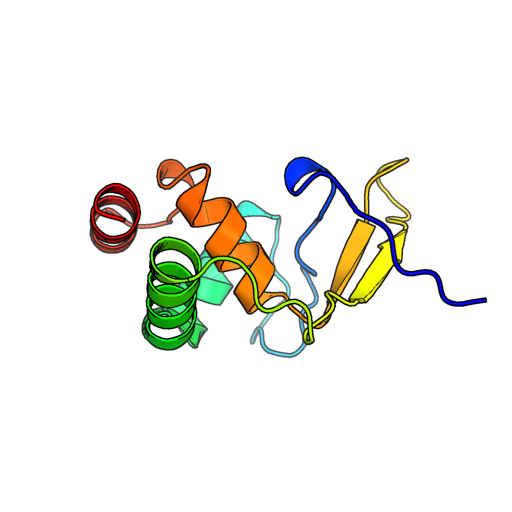81 ARG A CA 1
ATOM 648 C C . ARG A 1 81 ? 1.659 1.196 3.249 1.00 96.06 81 ARG A C 1
ATOM 650 O O . ARG A 1 81 ? 0.501 1.530 3.468 1.00 96.06 81 ARG A O 1
ATOM 657 N N . VAL A 1 82 ? 2.284 1.463 2.106 1.00 97.12 82 VAL A N 1
ATOM 658 C CA . VAL A 1 82 ? 1.649 2.189 1.000 1.00 97.12 82 VAL A CA 1
ATOM 659 C C . VAL A 1 82 ? 0.466 1.408 0.428 1.00 97.12 82 VAL A C 1
ATOM 661 O O . VAL A 1 82 ? -0.587 1.996 0.206 1.00 97.12 82 VAL A O 1
ATOM 664 N N . THR A 1 83 ? 0.586 0.088 0.269 1.00 97.62 83 THR A N 1
ATOM 665 C CA . THR A 1 83 ? -0.528 -0.767 -0.178 1.00 97.62 83 THR A CA 1
ATOM 666 C C . THR A 1 83 ? -1.707 -0.692 0.795 1.00 97.62 83 THR A C 1
ATOM 668 O O . THR A 1 83 ? -2.835 -0.462 0.368 1.00 97.62 83 THR A O 1
ATOM 671 N N . ALA A 1 84 ? -1.451 -0.813 2.103 1.00 98.00 84 ALA A N 1
ATOM 672 C CA . ALA A 1 84 ? -2.479 -0.679 3.134 1.00 98.00 84 ALA A CA 1
ATOM 673 C C . ALA A 1 84 ? -3.165 0.696 3.080 1.00 98.00 84 ALA A C 1
ATOM 675 O O . ALA A 1 84 ? -4.388 0.761 3.048 1.00 98.00 84 ALA A O 1
ATOM 676 N N . LEU A 1 85 ? -2.395 1.787 2.996 1.00 97.50 85 LEU A N 1
ATOM 677 C CA . LEU A 1 85 ? -2.933 3.148 2.900 1.00 97.50 85 LEU A CA 1
ATOM 678 C C . LEU A 1 85 ? -3.780 3.362 1.641 1.00 97.50 85 LEU A C 1
ATOM 680 O O . LEU A 1 85 ? -4.856 3.950 1.720 1.00 97.50 85 LEU A O 1
ATOM 684 N N . LYS A 1 86 ? -3.327 2.868 0.483 1.00 98.06 86 LYS A N 1
ATOM 685 C CA . LYS A 1 86 ? -4.089 2.955 -0.772 1.00 98.06 86 LYS A CA 1
ATOM 686 C C . LYS A 1 86 ? -5.412 2.193 -0.684 1.00 98.06 86 LYS A C 1
ATOM 688 O O . LYS A 1 86 ? -6.424 2.697 -1.159 1.00 98.06 86 LYS A O 1
ATOM 693 N N . LEU A 1 87 ? -5.421 1.017 -0.054 1.00 98.25 87 LEU A N 1
ATOM 694 C CA . LEU A 1 87 ? -6.632 0.214 0.137 1.00 98.25 87 LEU A CA 1
ATOM 695 C C . LEU A 1 87 ? -7.582 0.802 1.184 1.00 98.25 87 LEU A C 1
ATOM 697 O O . LEU A 1 87 ? -8.787 0.708 0.999 1.00 98.25 87 LEU A O 1
ATOM 701 N N . LEU A 1 88 ? -7.066 1.433 2.242 1.00 97.88 88 LEU A N 1
ATOM 702 C CA . LEU A 1 88 ? -7.884 2.192 3.194 1.00 97.88 88 LEU A CA 1
ATOM 703 C C . LEU A 1 88 ? -8.537 3.406 2.520 1.00 97.88 88 LEU A C 1
ATOM 705 O O . LEU A 1 88 ? -9.717 3.666 2.721 1.00 97.88 88 LEU A O 1
ATOM 709 N N . LEU A 1 89 ? -7.792 4.128 1.675 1.00 97.00 89 LEU A N 1
ATOM 710 C CA . LEU A 1 89 ? -8.323 5.275 0.934 1.00 97.00 89 LEU A CA 1
ATOM 711 C C . LEU A 1 89 ? -9.326 4.856 -0.153 1.00 97.00 89 LEU A C 1
ATOM 713 O O . LEU A 1 89 ? -10.303 5.558 -0.410 1.00 97.00 89 LEU A O 1
ATOM 717 N N . SER A 1 90 ? -9.074 3.733 -0.829 1.00 97.31 90 SER A N 1
ATOM 718 C CA . SER A 1 90 ? -9.934 3.217 -1.891 1.00 97.31 90 SER A CA 1
ATOM 719 C C . SER A 1 90 ? -9.997 1.684 -1.869 1.00 97.31 90 SER A C 1
ATOM 721 O O . SER A 1 90 ? -9.278 1.013 -2.619 1.00 97.31 90 SER A O 1
ATOM 723 N N . PRO A 1 91 ? -10.916 1.098 -1.077 1.00 97.50 91 PRO A N 1
ATOM 724 C CA . PRO A 1 91 ? -11.070 -0.356 -0.990 1.00 97.50 91 PRO A CA 1
ATOM 725 C C . PRO A 1 91 ? -11.375 -1.031 -2.333 1.00 97.50 91 PRO A C 1
ATOM 727 O O . PRO A 1 91 ? -11.068 -2.206 -2.530 1.00 97.50 91 PRO A O 1
ATOM 730 N N . LYS A 1 92 ? -11.940 -0.283 -3.293 1.00 97.00 92 LYS A N 1
ATOM 731 C CA . LYS A 1 92 ? -12.235 -0.741 -4.663 1.00 97.00 92 LYS A CA 1
ATOM 732 C C . LYS A 1 92 ? -10.993 -1.165 -5.454 1.00 97.00 92 LYS A C 1
ATOM 734 O O . LYS A 1 92 ? -11.148 -1.814 -6.482 1.00 97.00 92 LYS A O 1
ATOM 739 N N . LEU A 1 93 ? -9.791 -0.801 -5.000 1.00 96.75 93 LEU A N 1
ATOM 740 C CA . LEU A 1 93 ? -8.529 -1.261 -5.584 1.00 96.75 93 LEU A CA 1
ATOM 741 C C . LEU A 1 93 ? -8.211 -2.725 -5.247 1.00 96.75 93 LEU A C 1
ATOM 743 O O . LEU A 1 93 ? -7.331 -3.309 -5.872 1.00 96.75 93 LEU A O 1
ATOM 747 N N . ALA A 1 94 ? -8.901 -3.324 -4.273 1.00 97.12 94 ALA A N 1
ATOM 748 C CA . ALA A 1 94 ? -8.715 -4.729 -3.949 1.00 97.12 94 ALA A CA 1
ATOM 749 C C . ALA A 1 94 ? -9.170 -5.633 -5.118 1.00 97.12 94 ALA A C 1
ATOM 751 O O . ALA A 1 94 ? -10.248 -5.413 -5.676 1.00 97.12 94 ALA A O 1
ATOM 752 N N . PRO A 1 95 ? -8.411 -6.693 -5.456 1.00 95.50 95 PRO A N 1
ATOM 753 C CA . PRO A 1 95 ? -8.671 -7.529 -6.632 1.00 95.50 95 PRO A CA 1
ATOM 754 C C . PRO A 1 95 ? -9.874 -8.464 -6.464 1.00 95.50 95 PRO A C 1
ATOM 756 O O . PRO A 1 95 ? -10.401 -8.980 -7.444 1.00 95.50 95 PRO A O 1
ATOM 759 N N . ASN A 1 96 ? -10.311 -8.715 -5.227 1.00 95.94 96 ASN A N 1
ATOM 760 C CA . ASN A 1 96 ? -11.427 -9.604 -4.937 1.00 95.94 96 ASN A CA 1
ATOM 761 C C . ASN A 1 96 ? -12.374 -9.004 -3.894 1.00 95.94 96 ASN A C 1
ATOM 763 O O . ASN A 1 96 ? -12.004 -8.155 -3.078 1.00 95.94 96 ASN A O 1
ATOM 767 N N . GLU A 1 97 ? -13.617 -9.482 -3.915 1.00 96.81 97 GLU A N 1
ATOM 768 C CA . GLU A 1 97 ? -14.693 -8.956 -3.079 1.00 96.81 97 GLU A CA 1
ATOM 769 C C . GLU A 1 97 ? -14.436 -9.158 -1.580 1.00 96.81 97 GLU A C 1
ATOM 771 O O . GLU A 1 97 ? -14.790 -8.295 -0.777 1.00 96.81 97 GLU A O 1
ATOM 776 N N . ARG A 1 98 ? -13.784 -10.265 -1.195 1.00 96.31 98 ARG A N 1
ATOM 777 C CA . ARG A 1 98 ? -13.439 -10.548 0.205 1.00 96.31 98 ARG A CA 1
ATOM 778 C C . ARG A 1 98 ? -12.513 -9.472 0.764 1.00 96.31 98 ARG A C 1
ATOM 780 O O . ARG A 1 98 ? -12.806 -8.922 1.822 1.00 96.31 98 ARG A O 1
ATOM 787 N N . ALA A 1 99 ? -11.424 -9.175 0.057 1.00 97.06 99 ALA A N 1
ATOM 788 C CA . ALA A 1 99 ? -10.485 -8.133 0.439 1.00 97.06 99 ALA A CA 1
ATOM 789 C C . ALA A 1 99 ? -11.180 -6.767 0.436 1.00 97.06 99 ALA A C 1
ATOM 791 O O . ALA A 1 99 ? -11.140 -6.077 1.449 1.00 97.06 99 ALA A O 1
ATOM 792 N N . ARG A 1 100 ? -11.916 -6.418 -0.628 1.00 97.94 100 ARG A N 1
ATOM 793 C CA . ARG A 1 100 ? -12.660 -5.149 -0.696 1.00 97.94 100 ARG A CA 1
ATOM 794 C C . ARG A 1 100 ? -13.555 -4.945 0.530 1.00 97.94 100 ARG A C 1
ATOM 796 O O . ARG A 1 100 ? -13.393 -3.961 1.239 1.00 97.94 100 ARG A O 1
ATOM 803 N N . LYS A 1 101 ? -14.430 -5.912 0.827 1.00 98.06 101 LYS A N 1
ATOM 804 C CA . LYS A 1 101 ? -15.342 -5.867 1.982 1.00 98.06 101 LYS A CA 1
ATOM 805 C C . LYS A 1 101 ? -14.614 -5.816 3.324 1.00 98.06 101 LYS A C 1
ATOM 807 O O . LYS A 1 101 ? -15.185 -5.333 4.295 1.00 98.06 101 LYS A O 1
ATOM 812 N N . ALA A 1 102 ? -13.408 -6.373 3.416 1.00 97.81 102 ALA A N 1
ATOM 813 C CA . ALA A 1 102 ? -12.611 -6.306 4.634 1.00 97.81 102 ALA A CA 1
ATOM 814 C C . ALA A 1 102 ? -12.076 -4.886 4.861 1.00 97.81 102 ALA A C 1
ATOM 816 O O . ALA A 1 102 ? -12.216 -4.370 5.963 1.00 97.81 102 ALA A O 1
ATOM 817 N N . PHE A 1 103 ? -11.528 -4.247 3.823 1.00 98.12 103 PHE A N 1
ATOM 818 C CA . PHE A 1 103 ? -11.026 -2.872 3.906 1.00 98.12 103 PHE A CA 1
ATOM 819 C C . PHE A 1 103 ? -12.148 -1.824 3.994 1.00 98.12 103 PHE A C 1
ATOM 821 O O . PHE A 1 103 ? -11.956 -0.823 4.660 1.00 98.12 103 PHE A O 1
ATOM 828 N N . GLU A 1 104 ? -13.333 -2.061 3.414 1.00 97.75 104 GLU A N 1
ATOM 829 C CA . GLU A 1 104 ? -14.516 -1.182 3.570 1.00 97.75 104 GLU A CA 1
ATOM 830 C C . GLU A 1 104 ? -15.048 -1.106 5.012 1.00 97.75 104 GLU A C 1
ATOM 832 O O . GLU A 1 104 ? -15.827 -0.213 5.333 1.00 97.75 104 GLU A O 1
ATOM 837 N N . LYS A 1 105 ? -14.686 -2.069 5.866 1.00 96.50 105 LYS A N 1
ATOM 838 C CA . LYS A 1 105 ? -15.110 -2.130 7.274 1.00 96.50 105 LYS A CA 1
ATOM 839 C C . LYS A 1 105 ? -14.103 -1.503 8.240 1.00 96.50 105 LYS A C 1
ATOM 841 O O . LYS A 1 105 ? -14.369 -1.513 9.442 1.00 96.50 105 LYS A O 1
ATOM 846 N N . LEU A 1 106 ? -12.947 -1.070 7.737 1.00 95.62 106 LEU A N 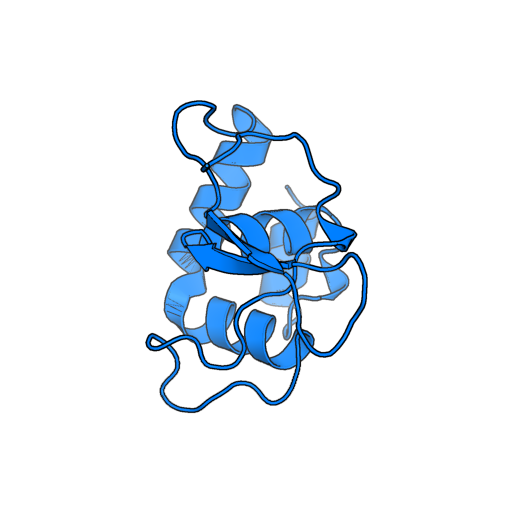1
ATOM 847 C CA . LEU A 1 106 ? -11.919 -0.366 8.500 1.00 95.62 106 LEU A CA 1
ATOM 848 C C . LEU A 1 106 ? -12.128 1.139 8.356 1.00 95.62 106 LEU A C 1
ATOM 850 O O . LEU A 1 106 ? -11.995 1.820 9.392 1.00 95.62 106 LEU A O 1
#

Nearest PDB structures (foldseek):
  7ol9-assembly1_A  TM=7.591E-01  e=5.209E-02  Bacillus subtilis subsp. subtilis str. 168

InterPro domains:
  IPR036086 ParB/Sulfiredoxin superfamily [SSF110849] (40-88)

Sequence (106 aa):
MNQIKSMNINKLLLDVDNPRFPTSAENQRDAIAKMLELQ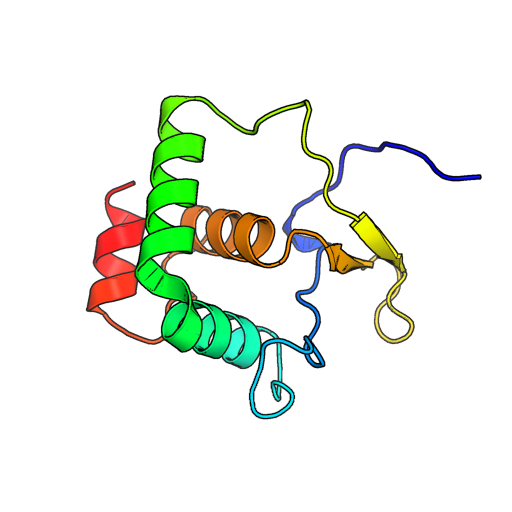YERIYRLAKDIVAKGLDPSENILVYPSEEEDGFFIVAEGNRRVTALKLLLSPKLAPNERARKAFEKL

Radius of gyration: 13.45 Å; Cα contacts (8 Å, |Δi|>4): 125; chains: 1; bounding box: 36×29×32 Å

Secondary structure (DSSP, 8-state):
--------GGGEEE-TT-TTSSS--SSHHHHHHHHHHHHHHHHHHHHHHHHHH---TT-PPEEEE-SSSTT-EEEEE-HHHHHHHHHHH-GGGSSSHHHHHHHTT-